Protein AF-A0A7Z6SQJ6-F1 (afdb_monomer_lite)

Sequence (107 aa):
NHFLEQVILQNQSDENKSIKPIAFGSVIKLNPHNRNPLLKPYSAFIALSCAQFHYSGMRLVAPYENDSIIFELLHCIDFQARNFEYQQLVQLDPKEIKTQILERLKL

Secondary structure (DSSP, 8-state):
-HHHHHHHH-------TTS----TTEEEEEPGGG--GGGTT-SEEEE-S-GGGGGGSEEEEEEEETTEE-TT--EEEE-TTS-EEEEEE----HHHHHHHHHHHHT-

Structure (mmCIF, N/CA/C/O backbone):
data_AF-A0A7Z6SQJ6-F1
#
_entry.id   AF-A0A7Z6SQJ6-F1
#
loop_
_atom_site.group_PDB
_atom_site.id
_atom_site.type_symbol
_atom_site.label_atom_id
_atom_site.label_alt_id
_atom_site.label_comp_id
_atom_site.label_asym_id
_atom_site.label_entity_id
_atom_site.label_seq_id
_atom_site.pdbx_PDB_ins_code
_atom_site.Cartn_x
_atom_site.Cartn_y
_atom_site.Cartn_z
_atom_site.occupancy
_atom_site.B_iso_or_equiv
_atom_site.auth_seq_id
_atom_site.auth_comp_id
_atom_site.auth_asym_id
_atom_site.auth_atom_id
_atom_site.pdbx_PDB_model_num
ATOM 1 N N . ASN A 1 1 ? 5.335 6.214 15.677 1.00 71.69 1 ASN A N 1
ATOM 2 C CA . ASN A 1 1 ? 6.251 5.266 14.998 1.00 71.69 1 ASN A CA 1
ATOM 3 C C . ASN A 1 1 ? 7.162 6.030 14.023 1.00 71.69 1 ASN A C 1
ATOM 5 O O . ASN A 1 1 ? 6.658 6.547 13.032 1.00 71.69 1 ASN A O 1
ATOM 9 N N . HIS A 1 2 ? 8.468 6.139 14.318 1.00 75.56 2 HIS A N 1
ATOM 10 C CA . HIS A 1 2 ? 9.437 6.961 13.562 1.00 75.56 2 HIS A CA 1
ATOM 11 C C . HIS A 1 2 ? 9.579 6.523 12.094 1.00 75.56 2 HIS A C 1
ATOM 13 O O . HIS A 1 2 ? 9.767 7.355 11.212 1.00 75.56 2 HIS A O 1
ATOM 19 N N . PHE A 1 3 ? 9.474 5.224 11.797 1.00 74.88 3 PHE A N 1
ATOM 20 C CA . PHE A 1 3 ? 9.608 4.725 10.424 1.00 74.88 3 PHE A CA 1
ATOM 21 C C . PHE A 1 3 ? 8.505 5.273 9.506 1.00 74.88 3 PHE A C 1
ATOM 23 O O . PHE A 1 3 ? 8.800 5.826 8.451 1.00 74.88 3 PHE A O 1
ATOM 30 N N . LEU A 1 4 ? 7.240 5.194 9.932 1.00 73.75 4 LEU A N 1
ATOM 31 C CA . LEU A 1 4 ? 6.099 5.675 9.141 1.00 73.75 4 LEU A CA 1
ATOM 32 C C . LEU A 1 4 ? 6.158 7.184 8.881 1.00 73.75 4 LEU A C 1
ATOM 34 O O . LEU A 1 4 ? 5.780 7.634 7.805 1.00 73.75 4 LEU A O 1
ATOM 38 N N . GLU A 1 5 ? 6.665 7.964 9.838 1.00 74.00 5 GLU A N 1
ATOM 39 C CA . GLU A 1 5 ? 6.878 9.403 9.652 1.00 74.00 5 GLU A CA 1
ATOM 40 C C . GLU A 1 5 ? 7.868 9.689 8.534 1.00 74.00 5 GLU A C 1
ATOM 42 O O . GLU A 1 5 ? 7.594 10.524 7.678 1.00 74.00 5 GLU A O 1
ATOM 47 N N . GLN A 1 6 ? 8.983 8.964 8.509 1.00 73.81 6 GLN A N 1
ATOM 48 C CA . GLN A 1 6 ? 9.986 9.130 7.464 1.00 73.81 6 GLN A CA 1
ATOM 49 C C . GLN A 1 6 ? 9.436 8.699 6.099 1.00 73.81 6 GLN A C 1
ATOM 51 O O . GLN A 1 6 ? 9.628 9.390 5.107 1.00 73.81 6 GLN A O 1
ATOM 56 N N . VAL A 1 7 ? 8.690 7.595 6.039 1.00 73.62 7 VAL A N 1
ATOM 57 C CA . VAL A 1 7 ? 8.196 7.051 4.766 1.00 73.62 7 VAL A CA 1
ATOM 58 C C . VAL A 1 7 ? 7.066 7.894 4.159 1.00 73.62 7 VAL A C 1
ATOM 60 O O . VAL A 1 7 ? 7.060 8.096 2.943 1.00 73.62 7 VAL A O 1
ATOM 63 N N . ILE A 1 8 ? 6.133 8.395 4.978 1.00 74.12 8 ILE A N 1
ATOM 64 C CA . ILE A 1 8 ? 4.924 9.107 4.521 1.00 74.12 8 ILE A CA 1
ATOM 65 C C . ILE A 1 8 ? 5.143 10.623 4.428 1.00 74.12 8 ILE A C 1
ATOM 67 O O . ILE A 1 8 ? 4.675 11.250 3.482 1.00 74.12 8 ILE A O 1
ATOM 71 N N . LEU A 1 9 ? 5.827 11.235 5.404 1.00 68.19 9 LEU A N 1
ATOM 72 C CA . LEU A 1 9 ? 5.900 12.699 5.515 1.00 68.19 9 LEU A CA 1
ATOM 73 C C . LEU A 1 9 ? 7.113 13.317 4.815 1.00 68.19 9 LEU A C 1
ATOM 75 O O . LEU A 1 9 ? 7.129 14.536 4.638 1.00 68.19 9 LEU A O 1
ATOM 79 N N . GLN A 1 10 ? 8.112 12.534 4.391 1.00 62.72 10 GLN A N 1
ATOM 80 C CA . GLN A 1 10 ? 9.258 13.075 3.652 1.00 62.72 10 GLN A CA 1
ATOM 81 C C . GLN A 1 10 ? 8.941 13.342 2.181 1.00 62.72 10 GLN A C 1
ATOM 83 O O . GLN A 1 10 ? 9.558 12.808 1.269 1.00 62.72 10 GLN A O 1
ATOM 88 N N . ASN A 1 11 ? 7.997 14.243 1.925 1.00 56.34 11 ASN A N 1
ATOM 89 C CA . ASN A 1 11 ? 7.880 14.876 0.619 1.00 56.34 11 ASN A CA 1
ATOM 90 C C . ASN A 1 11 ? 9.103 15.773 0.376 1.00 56.34 11 ASN A C 1
ATOM 92 O O . ASN A 1 11 ? 9.043 16.982 0.581 1.00 56.34 11 ASN A O 1
ATOM 96 N N . GLN A 1 12 ? 10.218 15.194 -0.065 1.00 49.38 12 GLN A N 1
ATOM 97 C CA . GLN A 1 12 ? 11.190 15.948 -0.847 1.00 49.38 12 GLN A CA 1
ATOM 98 C C . GLN A 1 12 ? 10.934 15.656 -2.318 1.00 49.38 12 GLN A C 1
ATOM 100 O O . GLN A 1 12 ? 10.869 14.504 -2.752 1.00 49.38 12 GLN A O 1
ATOM 105 N N . SER A 1 13 ? 10.698 16.735 -3.059 1.00 51.22 13 SER A N 1
ATOM 106 C CA . SER A 1 13 ? 10.534 16.717 -4.501 1.00 51.22 13 SER A CA 1
ATOM 107 C C . SER A 1 13 ? 11.871 16.332 -5.120 1.00 51.22 13 SER A C 1
ATOM 109 O O . SER A 1 13 ? 12.772 17.163 -5.229 1.00 51.22 13 SER A O 1
ATOM 111 N N . ASP A 1 14 ? 12.023 15.071 -5.500 1.00 47.75 14 ASP A N 1
ATOM 112 C CA . ASP A 1 14 ? 13.185 14.673 -6.276 1.00 47.75 14 ASP A CA 1
ATOM 113 C C . ASP A 1 14 ? 12.997 15.105 -7.728 1.00 47.75 14 ASP A C 1
ATOM 115 O O . ASP A 1 14 ? 12.253 14.494 -8.494 1.00 47.75 14 ASP A O 1
ATOM 119 N N . GLU A 1 15 ? 13.712 16.158 -8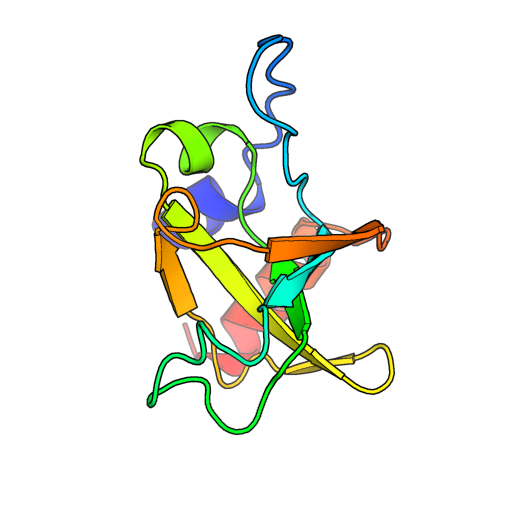.117 1.00 46.06 15 GLU A N 1
ATOM 120 C CA . GLU A 1 15 ? 13.875 16.614 -9.502 1.00 46.06 15 GLU A CA 1
ATOM 121 C C . GLU A 1 15 ? 14.781 15.673 -10.330 1.00 46.06 15 GLU A C 1
ATOM 123 O O . GLU A 1 15 ? 15.517 16.112 -11.216 1.00 46.06 15 GLU A O 1
ATOM 128 N N . ASN A 1 16 ? 14.768 14.363 -10.061 1.00 46.25 16 ASN A N 1
ATOM 129 C CA . ASN A 1 16 ? 15.672 13.415 -10.709 1.00 46.25 16 ASN A CA 1
ATOM 130 C C . ASN A 1 16 ? 15.015 12.749 -11.936 1.00 46.25 16 ASN A C 1
ATOM 132 O O . ASN A 1 16 ? 14.013 12.042 -11.849 1.00 46.25 16 ASN A O 1
ATOM 136 N N . LYS A 1 17 ? 15.581 13.024 -13.117 1.00 46.78 17 LYS A N 1
ATOM 137 C CA . LYS A 1 17 ? 14.929 12.979 -14.443 1.00 46.78 17 LYS A CA 1
ATOM 138 C C . LYS A 1 17 ? 14.871 11.625 -15.178 1.00 46.78 17 LYS A C 1
ATOM 140 O O . LYS A 1 17 ? 14.650 11.639 -16.386 1.00 46.78 17 LYS A O 1
ATOM 145 N N . SER A 1 18 ? 15.046 10.458 -14.552 1.00 48.09 18 SER A N 1
ATOM 146 C CA . SER A 1 18 ? 15.165 9.202 -15.340 1.00 48.09 18 SER A CA 1
ATOM 147 C C . SER A 1 18 ? 14.241 8.039 -14.976 1.00 48.09 18 SER A C 1
ATOM 149 O O . SER A 1 18 ? 14.158 7.082 -15.743 1.00 48.09 18 SER A O 1
ATOM 151 N N . ILE A 1 19 ? 13.480 8.110 -13.886 1.00 53.34 19 ILE A N 1
ATOM 152 C CA . ILE A 1 19 ? 12.512 7.067 -13.514 1.00 53.34 19 ILE A CA 1
ATOM 153 C C . ILE A 1 19 ? 11.157 7.748 -13.438 1.00 53.34 19 ILE A C 1
ATOM 155 O O . ILE A 1 19 ? 11.067 8.757 -12.753 1.00 53.34 19 ILE A O 1
ATOM 159 N N . LYS A 1 20 ? 10.115 7.233 -14.118 1.00 57.81 20 LYS A N 1
ATOM 160 C CA . LYS A 1 20 ? 8.738 7.745 -13.956 1.00 57.81 20 LYS A CA 1
ATOM 161 C C . LYS A 1 20 ? 8.435 7.787 -12.451 1.00 57.81 20 LYS A C 1
ATOM 163 O O . LYS A 1 20 ? 8.288 6.711 -11.858 1.00 57.81 20 LYS A O 1
ATOM 168 N N . PRO A 1 21 ? 8.411 8.968 -11.812 1.00 69.38 21 PRO A N 1
ATOM 169 C CA . PRO A 1 21 ? 8.357 9.021 -10.367 1.00 69.38 21 PRO A CA 1
ATOM 170 C C . PRO A 1 21 ? 6.921 8.687 -9.975 1.00 69.38 21 PRO A C 1
ATOM 172 O O . PRO A 1 21 ? 5.994 9.439 -10.262 1.00 69.38 21 PRO A O 1
ATOM 175 N N . ILE A 1 22 ? 6.717 7.509 -9.384 1.00 76.31 22 ILE A N 1
ATOM 176 C CA . ILE A 1 22 ? 5.445 7.173 -8.739 1.00 76.31 22 ILE A CA 1
ATOM 177 C C . ILE A 1 22 ? 5.373 8.082 -7.515 1.00 76.31 22 ILE A C 1
ATOM 179 O O . ILE A 1 22 ? 6.036 7.803 -6.530 1.00 76.31 22 ILE A O 1
ATOM 183 N N . ALA A 1 23 ? 4.636 9.184 -7.575 1.00 80.81 23 ALA A N 1
ATOM 184 C CA . ALA A 1 23 ? 4.496 10.102 -6.448 1.00 80.81 23 ALA A CA 1
ATOM 185 C C . ALA A 1 23 ? 3.638 9.500 -5.319 1.00 80.81 23 ALA A C 1
ATOM 187 O O . ALA A 1 23 ? 2.866 8.564 -5.548 1.00 80.81 23 ALA A O 1
ATOM 188 N N . PHE A 1 24 ? 3.715 10.077 -4.119 1.00 85.44 24 PHE A N 1
ATOM 189 C CA . PHE A 1 24 ? 2.751 9.804 -3.050 1.00 85.44 24 PHE A CA 1
ATOM 190 C C . PHE A 1 24 ? 1.315 10.037 -3.551 1.00 85.44 24 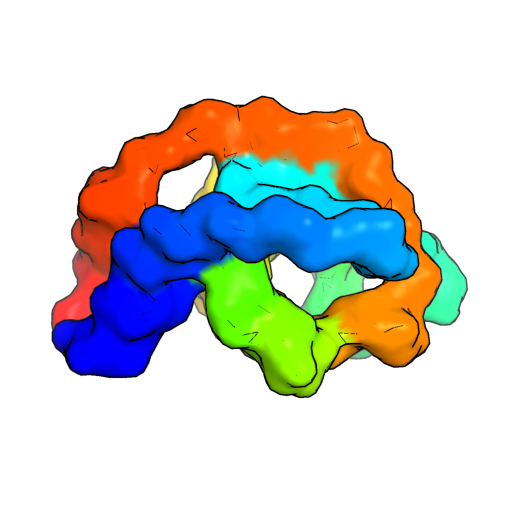PHE A C 1
ATOM 192 O O . PHE A 1 24 ? 1.055 11.024 -4.233 1.00 85.44 24 PHE A O 1
ATOM 199 N N . GLY A 1 25 ? 0.399 9.117 -3.251 1.00 87.56 25 GLY A N 1
ATOM 200 C CA . GLY A 1 25 ? -0.977 9.108 -3.756 1.00 87.56 25 GLY A CA 1
ATOM 201 C C . GLY A 1 25 ? -1.140 8.528 -5.165 1.00 87.56 25 GLY A C 1
ATOM 202 O O . GLY A 1 25 ? -2.263 8.422 -5.656 1.00 87.56 25 GLY A O 1
ATOM 203 N N . SER A 1 26 ? -0.056 8.135 -5.843 1.00 88.06 26 SER A N 1
ATOM 204 C CA . SER A 1 26 ? -0.162 7.528 -7.174 1.00 88.06 26 SER A CA 1
ATOM 205 C C . SER A 1 26 ? -0.802 6.152 -7.087 1.00 88.06 26 SER A C 1
ATOM 207 O O . SER A 1 26 ? -0.319 5.276 -6.371 1.00 88.06 26 SER A O 1
ATOM 209 N N . VAL A 1 27 ? -1.843 5.951 -7.880 1.00 89.75 27 VAL A N 1
ATOM 210 C CA . VAL A 1 27 ? -2.473 4.660 -8.109 1.00 89.75 27 VAL A CA 1
ATOM 211 C C . VAL A 1 27 ? -1.780 3.978 -9.276 1.00 89.75 27 VAL A C 1
ATOM 213 O O . VAL A 1 27 ? -1.629 4.525 -10.373 1.00 89.75 27 VAL A O 1
ATOM 216 N N . ILE A 1 28 ? -1.358 2.755 -9.020 1.00 86.31 28 ILE A N 1
ATOM 217 C CA . ILE A 1 28 ? -0.576 1.929 -9.923 1.00 86.31 28 ILE A CA 1
ATOM 218 C C . ILE A 1 28 ? -1.233 0.564 -10.044 1.00 86.31 28 ILE A C 1
ATOM 220 O O . ILE A 1 28 ? -1.609 -0.061 -9.052 1.00 86.31 28 ILE A O 1
ATOM 224 N N . LYS A 1 29 ? -1.352 0.085 -11.277 1.00 87.00 29 LYS A N 1
ATOM 225 C CA . LYS A 1 29 ? -1.904 -1.229 -11.577 1.00 87.00 29 LYS A CA 1
ATOM 226 C C . LYS A 1 29 ? -0.776 -2.197 -11.887 1.00 87.00 29 LYS A C 1
ATOM 228 O O . LYS A 1 29 ? 0.079 -1.925 -12.732 1.00 87.00 29 LYS A O 1
ATOM 233 N N . LEU A 1 30 ? -0.769 -3.339 -11.207 1.00 78.06 30 LEU A N 1
ATOM 234 C CA . LEU A 1 30 ? 0.163 -4.412 -11.532 1.00 78.06 30 LEU A CA 1
ATOM 235 C C . LEU A 1 30 ? -0.303 -5.127 -12.798 1.00 78.06 30 LEU A C 1
ATOM 237 O O . LEU A 1 30 ? -1.484 -5.454 -12.946 1.00 78.06 30 LEU A O 1
ATOM 241 N N . ASN A 1 31 ? 0.640 -5.421 -13.695 1.00 75.25 31 ASN A N 1
ATOM 242 C CA . ASN A 1 31 ? 0.345 -6.244 -14.858 1.00 75.25 31 ASN A CA 1
ATOM 243 C C . ASN A 1 31 ? -0.179 -7.627 -14.393 1.00 75.25 31 ASN A C 1
ATOM 245 O O . ASN A 1 31 ? 0.423 -8.229 -13.495 1.00 75.25 31 ASN A O 1
ATOM 249 N N . PRO A 1 32 ? -1.262 -8.166 -14.991 1.00 69.75 32 PRO A N 1
ATOM 250 C CA . PRO A 1 32 ? -1.791 -9.492 -14.668 1.00 69.75 32 PRO A CA 1
ATOM 251 C C . PRO A 1 32 ? -0.755 -10.625 -14.707 1.00 69.75 32 PRO A C 1
ATOM 253 O O . PRO A 1 32 ? -0.898 -11.601 -13.971 1.00 69.75 32 PRO A O 1
ATOM 256 N N . HIS A 1 33 ? 0.295 -10.487 -15.517 1.00 66.62 33 HIS A N 1
ATOM 257 C CA . HIS A 1 33 ? 1.387 -11.456 -15.627 1.00 66.62 33 HIS A CA 1
ATOM 258 C C . HIS A 1 33 ? 2.440 -11.338 -14.505 1.00 66.62 33 HIS A C 1
ATOM 260 O O . HIS A 1 33 ? 3.223 -12.260 -14.316 1.00 66.62 33 HIS A O 1
ATOM 266 N N . ASN A 1 34 ? 2.418 -10.258 -13.711 1.00 64.12 34 ASN A N 1
ATOM 267 C CA . ASN A 1 34 ? 3.347 -9.977 -12.602 1.00 64.12 34 ASN A CA 1
ATOM 268 C C . ASN A 1 34 ? 2.686 -10.077 -11.212 1.00 64.12 34 ASN A C 1
ATOM 270 O O . ASN A 1 34 ? 3.155 -9.474 -10.235 1.00 64.12 34 ASN A O 1
ATOM 274 N N . ARG A 1 35 ? 1.582 -10.829 -11.111 1.00 61.50 35 ARG A N 1
ATOM 275 C CA . ARG A 1 35 ? 0.824 -11.019 -9.866 1.00 61.50 35 ARG A CA 1
ATOM 276 C C . ARG A 1 35 ? 1.708 -11.648 -8.791 1.00 61.50 35 ARG A C 1
ATOM 278 O O . ARG A 1 35 ? 2.115 -12.801 -8.897 1.00 61.50 35 ARG A O 1
ATOM 285 N N . ASN A 1 36 ? 1.978 -10.903 -7.722 1.00 66.94 36 ASN A N 1
ATOM 286 C CA . ASN A 1 36 ? 2.513 -11.488 -6.497 1.00 66.94 36 ASN A CA 1
ATOM 287 C C . ASN A 1 36 ? 1.431 -12.403 -5.889 1.00 66.94 36 ASN A C 1
ATOM 289 O O . ASN A 1 36 ? 0.320 -11.918 -5.670 1.00 66.94 36 ASN A O 1
ATOM 293 N N . PRO A 1 37 ? 1.715 -13.682 -5.582 1.00 68.38 37 PRO A N 1
ATOM 294 C CA . PRO A 1 37 ? 0.767 -14.569 -4.911 1.00 68.38 37 PRO A CA 1
ATOM 295 C C . PRO A 1 37 ? 0.184 -13.995 -3.614 1.00 68.38 37 PRO A C 1
ATOM 297 O O . PRO A 1 37 ? -0.980 -14.246 -3.323 1.00 68.38 37 PRO A O 1
ATOM 300 N N . LEU A 1 38 ? 0.965 -13.191 -2.887 1.00 68.06 38 LEU A N 1
ATOM 301 C CA . LEU A 1 38 ? 0.550 -12.536 -1.642 1.00 68.06 38 LEU A CA 1
ATOM 302 C C . LEU A 1 38 ? -0.382 -11.339 -1.868 1.00 68.06 38 LEU A C 1
ATOM 304 O O . LEU A 1 38 ? -1.092 -10.934 -0.959 1.00 68.06 38 LEU A O 1
ATOM 308 N N . LEU A 1 39 ? -0.397 -10.785 -3.082 1.00 71.44 39 LEU A N 1
ATOM 309 C CA . LEU A 1 39 ? -1.204 -9.622 -3.460 1.00 71.44 39 LEU A CA 1
ATOM 310 C C . LEU A 1 39 ? -2.374 -10.006 -4.377 1.00 71.44 39 LEU A C 1
ATOM 312 O O . LEU A 1 39 ? -3.030 -9.136 -4.937 1.00 71.44 39 LEU A O 1
ATOM 316 N N . LYS A 1 40 ? -2.630 -11.312 -4.548 1.00 67.00 40 LYS A N 1
ATOM 317 C CA . LYS A 1 40 ? -3.594 -11.885 -5.501 1.00 67.00 40 LYS A CA 1
ATOM 318 C C . LYS A 1 40 ? -5.010 -11.292 -5.499 1.00 67.00 40 LYS A C 1
ATOM 320 O O . LYS A 1 40 ? -5.577 -11.293 -6.592 1.00 67.00 40 LYS A O 1
ATOM 325 N N . PRO A 1 41 ? -5.598 -10.822 -4.378 1.00 78.06 41 PRO A N 1
ATOM 326 C CA . PRO A 1 41 ? -6.922 -10.211 -4.456 1.00 78.06 41 PRO A CA 1
ATOM 327 C C . PRO A 1 41 ? -6.920 -8.828 -5.121 1.00 78.06 41 PRO A C 1
ATOM 329 O O . PRO A 1 41 ? -7.954 -8.426 -5.637 1.00 78.06 41 PRO A O 1
ATOM 332 N N . TYR A 1 42 ? -5.784 -8.125 -5.187 1.00 82.88 42 TYR A N 1
ATOM 333 C CA . TYR A 1 42 ? -5.756 -6.726 -5.612 1.00 82.88 42 TYR A CA 1
ATOM 334 C C . TYR A 1 42 ? -4.934 -6.510 -6.877 1.00 82.88 42 TYR A C 1
ATOM 336 O O . TYR A 1 42 ? -3.833 -7.036 -7.050 1.00 82.88 42 TYR A O 1
ATOM 344 N N . SER A 1 43 ? -5.484 -5.701 -7.780 1.00 82.19 43 SER A N 1
ATOM 345 C CA . SER A 1 43 ? -4.824 -5.346 -9.040 1.00 82.19 43 SER A CA 1
ATOM 346 C C . SER A 1 43 ? -4.261 -3.927 -9.048 1.00 82.19 43 SER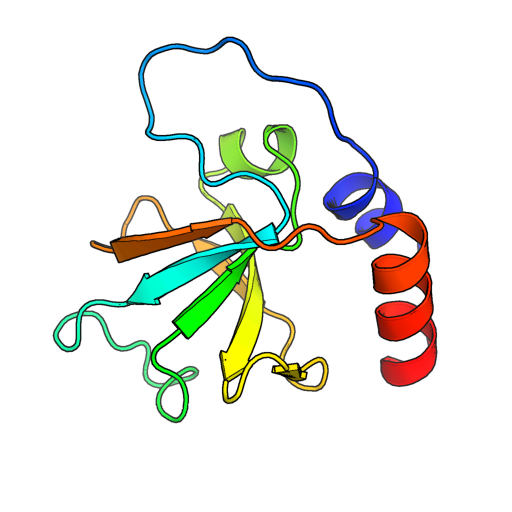 A C 1
ATOM 348 O O . SER A 1 43 ? -3.318 -3.668 -9.797 1.00 82.19 43 SER A O 1
ATOM 350 N N . ALA A 1 44 ? -4.796 -3.044 -8.203 1.00 88.25 44 ALA A N 1
ATOM 351 C CA . ALA A 1 44 ? -4.376 -1.660 -8.069 1.00 88.25 44 ALA A CA 1
ATOM 352 C C . ALA A 1 44 ? -3.930 -1.358 -6.637 1.00 88.25 44 ALA A C 1
ATOM 354 O O . ALA A 1 44 ? -4.447 -1.906 -5.660 1.00 88.25 44 ALA A O 1
ATOM 355 N N . PHE A 1 45 ? -2.929 -0.494 -6.539 1.00 88.81 45 PHE A N 1
ATOM 356 C CA . PHE A 1 45 ? -2.279 -0.119 -5.296 1.00 88.81 45 PHE A CA 1
ATOM 357 C C . PHE A 1 45 ? -2.057 1.382 -5.287 1.00 88.81 45 PHE A C 1
ATOM 359 O O . PHE A 1 45 ? -1.774 1.968 -6.329 1.00 88.81 45 PHE A O 1
ATOM 366 N N . ILE A 1 46 ? -2.147 1.992 -4.115 1.00 90.31 46 ILE A N 1
ATOM 367 C CA . ILE A 1 46 ? -1.816 3.396 -3.917 1.00 90.31 46 ILE A CA 1
ATOM 368 C C . ILE A 1 46 ? -0.452 3.516 -3.245 1.00 90.31 46 ILE A C 1
ATOM 370 O O . ILE A 1 46 ? -0.159 2.812 -2.276 1.00 90.31 46 ILE A O 1
ATOM 374 N N . ALA A 1 47 ? 0.401 4.386 -3.775 1.00 88.69 47 ALA A N 1
ATOM 375 C CA . ALA A 1 47 ? 1.705 4.680 -3.205 1.00 88.69 47 ALA A CA 1
ATOM 376 C C . ALA A 1 47 ? 1.560 5.586 -1.982 1.00 88.69 47 ALA A C 1
ATOM 378 O O . ALA A 1 47 ? 1.090 6.713 -2.084 1.00 88.69 47 ALA A O 1
ATOM 379 N N . LEU A 1 48 ? 1.992 5.089 -0.827 1.00 88.44 48 LEU A N 1
ATOM 380 C CA . LEU A 1 48 ? 1.963 5.801 0.450 1.00 88.44 48 LEU A CA 1
ATOM 381 C C . LEU A 1 48 ? 3.366 6.211 0.917 1.00 88.44 48 LEU A C 1
ATOM 383 O O . LEU A 1 48 ? 3.500 6.856 1.951 1.00 88.44 48 LEU A O 1
ATOM 387 N N . SER A 1 49 ? 4.415 5.852 0.170 1.00 83.06 49 SER A N 1
ATOM 388 C CA . SER A 1 49 ? 5.767 6.364 0.397 1.00 83.06 49 SER A CA 1
ATOM 389 C C . SER A 1 49 ? 6.122 7.512 -0.540 1.00 83.06 49 SER A C 1
ATOM 391 O O . SER A 1 49 ? 5.760 7.515 -1.718 1.00 83.06 49 SER A O 1
ATOM 393 N N . CYS A 1 50 ? 6.906 8.448 -0.020 1.00 73.38 50 CYS A N 1
ATOM 394 C CA . CYS A 1 50 ? 7.507 9.544 -0.768 1.00 73.38 50 CYS A CA 1
ATOM 395 C C . CYS A 1 50 ? 8.667 9.107 -1.688 1.00 73.38 50 CYS A C 1
ATOM 397 O O . CYS A 1 50 ? 9.194 7.996 -1.566 1.00 73.38 50 CYS A O 1
ATOM 399 N N . ALA A 1 51 ? 9.086 10.015 -2.579 1.00 63.56 51 ALA A N 1
ATOM 400 C CA . ALA 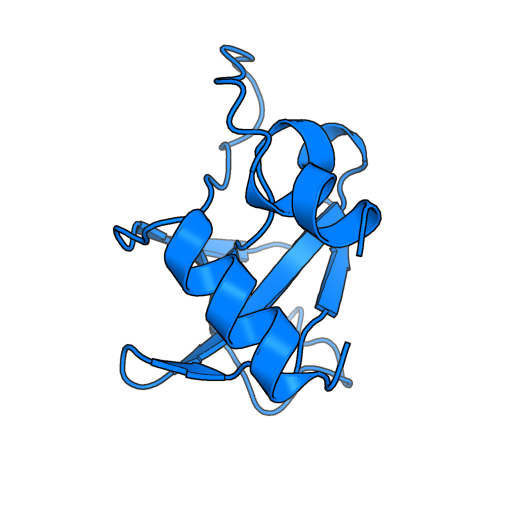A 1 51 ? 10.122 9.790 -3.593 1.00 63.56 51 ALA A CA 1
ATOM 401 C C . ALA A 1 51 ? 11.476 9.335 -3.018 1.00 63.56 51 ALA A C 1
ATOM 403 O O . ALA A 1 51 ? 12.131 8.475 -3.602 1.00 63.56 51 ALA A O 1
ATOM 404 N N . GLN A 1 52 ? 11.858 9.818 -1.832 1.00 58.44 52 GLN A N 1
ATOM 405 C CA . GLN A 1 52 ? 13.142 9.464 -1.215 1.00 58.44 52 GLN A CA 1
ATOM 406 C C . GLN A 1 52 ? 13.226 7.990 -0.817 1.00 58.44 52 GLN A C 1
ATOM 408 O O . GLN A 1 52 ? 14.275 7.361 -0.948 1.00 58.44 52 GLN A O 1
ATOM 413 N N . PHE A 1 53 ? 12.104 7.395 -0.401 1.00 62.84 53 PHE A N 1
ATOM 414 C CA . PHE A 1 53 ? 12.040 5.962 -0.125 1.00 62.84 53 PHE A CA 1
ATOM 415 C C . PHE A 1 53 ? 12.243 5.130 -1.404 1.00 62.84 53 PHE A C 1
ATOM 417 O O . PHE A 1 53 ? 12.721 3.997 -1.342 1.00 62.84 53 PHE A O 1
ATOM 424 N N . HIS A 1 54 ? 11.952 5.699 -2.581 1.00 62.28 54 HIS A N 1
ATOM 425 C CA . HIS A 1 54 ? 12.041 5.005 -3.870 1.00 62.28 54 HIS A CA 1
ATOM 426 C C . HIS A 1 54 ? 13.471 4.850 -4.393 1.00 62.28 54 HIS A C 1
ATOM 428 O O . HIS A 1 54 ? 13.675 4.031 -5.290 1.00 62.28 54 HIS A O 1
ATOM 434 N N . TYR A 1 55 ? 14.468 5.540 -3.818 1.00 61.84 55 TYR A N 1
ATOM 435 C CA . TYR A 1 55 ? 15.887 5.284 -4.121 1.00 61.84 55 TYR A CA 1
ATOM 436 C C . TYR A 1 55 ? 16.322 3.860 -3.762 1.00 61.84 55 TYR A C 1
ATOM 438 O O . TYR A 1 55 ? 17.250 3.326 -4.362 1.00 61.84 55 TYR A O 1
ATOM 446 N N . SER A 1 56 ? 15.612 3.213 -2.835 1.00 65.69 56 SER A N 1
ATOM 447 C CA . SER A 1 56 ? 15.808 1.797 -2.507 1.00 65.69 56 SER A CA 1
ATOM 448 C C . SER A 1 56 ? 15.165 0.831 -3.517 1.00 65.69 56 SER A C 1
ATOM 450 O O . SER A 1 56 ? 15.226 -0.380 -3.332 1.00 65.69 56 SER A O 1
ATOM 452 N N . GLY A 1 57 ? 14.465 1.342 -4.538 1.00 67.31 57 GLY A N 1
ATOM 453 C CA . GLY A 1 57 ? 13.577 0.563 -5.409 1.00 67.31 57 GLY A CA 1
ATOM 454 C C . GLY A 1 57 ? 12.259 0.143 -4.740 1.00 67.31 57 GLY A C 1
ATOM 455 O O . GLY A 1 57 ? 11.295 -0.212 -5.431 1.00 67.31 57 GLY A O 1
ATOM 456 N N . MET A 1 58 ? 12.173 0.264 -3.411 1.00 76.94 58 MET A N 1
ATOM 457 C CA . MET A 1 58 ? 11.007 -0.110 -2.626 1.00 76.94 58 MET A CA 1
ATOM 458 C C . MET A 1 58 ? 9.966 1.003 -2.531 1.00 76.94 58 MET A C 1
ATOM 460 O O . MET A 1 58 ? 10.267 2.196 -2.582 1.00 76.94 58 MET A O 1
ATOM 464 N N . ARG A 1 59 ? 8.704 0.601 -2.379 1.00 80.44 59 ARG A N 1
ATOM 465 C CA . ARG A 1 59 ? 7.565 1.502 -2.197 1.00 80.44 59 ARG A CA 1
ATOM 466 C C . ARG A 1 59 ? 6.639 0.956 -1.126 1.00 80.44 59 ARG A C 1
ATOM 468 O O . ARG A 1 59 ? 6.302 -0.229 -1.154 1.00 80.44 59 ARG A O 1
ATOM 475 N N . LEU A 1 60 ? 6.220 1.828 -0.212 1.00 86.00 60 LEU A N 1
ATOM 476 C CA . LEU A 1 60 ? 5.121 1.533 0.700 1.00 86.00 60 LEU A CA 1
ATOM 477 C C . LEU A 1 60 ? 3.821 1.705 -0.074 1.00 86.00 60 LEU A C 1
ATOM 479 O O . LEU A 1 60 ? 3.569 2.779 -0.623 1.00 86.00 60 LEU A O 1
ATOM 483 N N . VAL A 1 61 ? 3.009 0.661 -0.122 1.00 86.56 61 VAL A N 1
ATOM 484 C CA . VAL A 1 61 ? 1.727 0.681 -0.814 1.00 86.56 61 VAL A CA 1
ATOM 485 C C . VAL A 1 61 ? 0.641 0.013 0.009 1.00 86.56 61 VAL A C 1
ATOM 487 O O . VAL A 1 61 ? 0.916 -0.849 0.844 1.00 86.56 61 VAL A O 1
ATOM 490 N N . ALA A 1 62 ? -0.597 0.381 -0.286 1.00 90.31 62 ALA A N 1
ATOM 491 C CA . ALA A 1 62 ? -1.787 -0.329 0.157 1.00 90.31 62 ALA A CA 1
ATOM 492 C C . ALA A 1 62 ? -2.667 -0.645 -1.060 1.00 90.31 62 ALA A C 1
ATOM 494 O O . ALA A 1 62 ? -2.607 0.089 -2.054 1.00 90.31 62 ALA A O 1
ATOM 495 N N . PRO A 1 63 ? -3.471 -1.717 -1.032 1.00 90.31 63 PRO A N 1
ATOM 496 C CA . PRO A 1 63 ? -4.479 -1.935 -2.049 1.00 90.31 63 PRO A CA 1
ATOM 497 C C . PRO A 1 63 ? -5.434 -0.752 -2.179 1.00 90.31 63 PRO A C 1
ATOM 499 O O . PRO A 1 63 ? -5.795 -0.110 -1.188 1.00 90.31 63 PRO A O 1
ATOM 502 N N . TYR A 1 64 ? -5.833 -0.488 -3.419 1.00 91.00 64 TYR A N 1
ATOM 503 C CA . TYR A 1 64 ? -6.756 0.580 -3.764 1.00 91.00 64 TYR A CA 1
ATOM 504 C C . TYR A 1 64 ? -7.863 0.030 -4.656 1.00 91.00 64 TYR A C 1
ATOM 506 O O . TYR A 1 64 ? -7.596 -0.455 -5.757 1.00 91.00 64 TYR A O 1
ATOM 514 N N . GLU A 1 65 ? -9.098 0.078 -4.171 1.00 89.00 65 GLU A N 1
ATOM 515 C CA . GLU A 1 65 ? -10.269 -0.456 -4.862 1.00 89.00 65 GLU A CA 1
ATOM 516 C C . GLU A 1 65 ? -11.499 0.385 -4.512 1.00 89.00 65 GLU A C 1
ATOM 518 O O . GLU A 1 65 ? -11.631 0.835 -3.375 1.00 89.00 65 GLU A O 1
ATOM 523 N N . ASN A 1 66 ? -12.395 0.606 -5.481 1.00 89.38 66 ASN A N 1
ATOM 524 C CA . ASN A 1 66 ? -13.612 1.414 -5.299 1.00 89.38 66 ASN A CA 1
ATOM 525 C C . ASN A 1 66 ? -13.316 2.782 -4.655 1.00 89.38 66 ASN A C 1
ATOM 527 O O . ASN A 1 66 ? -13.931 3.175 -3.664 1.00 89.38 66 ASN A O 1
ATOM 531 N N . ASP A 1 67 ? -12.285 3.447 -5.175 1.00 87.12 67 ASP A N 1
ATOM 532 C CA . ASP A 1 67 ? -11.765 4.732 -4.706 1.00 87.12 67 ASP A CA 1
ATOM 533 C C . ASP A 1 67 ? -11.339 4.785 -3.225 1.00 87.12 67 ASP A C 1
ATOM 535 O O . ASP A 1 67 ? -11.125 5.860 -2.664 1.00 87.12 67 ASP A O 1
ATOM 539 N N . SER A 1 68 ? -11.155 3.622 -2.596 1.00 89.00 68 SER A N 1
ATOM 540 C CA . SER A 1 68 ? -10.868 3.479 -1.171 1.00 89.00 68 SER A CA 1
ATOM 541 C C . SER A 1 68 ? -9.538 2.768 -0.922 1.00 89.00 68 SER A C 1
ATOM 543 O O . SER A 1 68 ? -9.154 1.836 -1.632 1.00 89.00 68 SER A O 1
ATOM 545 N N . ILE A 1 69 ? -8.829 3.205 0.122 1.00 89.50 69 ILE A N 1
ATOM 546 C CA . ILE A 1 69 ? -7.560 2.609 0.557 1.00 89.50 69 ILE A CA 1
ATOM 547 C C . ILE A 1 69 ? -7.844 1.498 1.568 1.00 89.50 69 ILE A C 1
ATOM 549 O O . ILE A 1 69 ? -8.484 1.728 2.597 1.00 89.50 69 ILE A O 1
ATOM 553 N N . ILE A 1 70 ? -7.319 0.302 1.312 1.00 88.81 70 ILE A N 1
ATOM 554 C CA . ILE A 1 70 ? -7.481 -0.855 2.197 1.00 88.81 70 ILE A CA 1
ATOM 555 C C . ILE A 1 70 ? -6.237 -0.980 3.080 1.00 88.81 70 ILE A C 1
ATOM 557 O O . ILE A 1 70 ? -5.237 -1.600 2.724 1.00 88.81 70 ILE A O 1
ATOM 561 N N . PHE A 1 71 ? -6.294 -0.358 4.255 1.00 80.56 71 PHE A N 1
ATOM 562 C CA . PHE A 1 71 ? -5.151 -0.226 5.168 1.00 80.56 71 PHE A CA 1
ATOM 563 C C . PHE A 1 71 ? -4.769 -1.500 5.928 1.00 80.56 71 PHE A C 1
ATOM 565 O O . PHE A 1 71 ? -3.678 -1.560 6.490 1.00 80.56 71 PHE A O 1
ATOM 572 N N . GLU A 1 72 ? -5.631 -2.519 5.940 1.00 74.75 72 GLU A N 1
ATOM 573 C CA . GLU A 1 72 ? -5.338 -3.821 6.560 1.00 74.75 72 GLU A CA 1
ATOM 574 C C . GLU A 1 72 ? -4.134 -4.522 5.907 1.00 74.75 72 GLU A C 1
ATOM 576 O O . GLU A 1 72 ? -3.542 -5.428 6.490 1.00 74.75 72 GLU A O 1
ATOM 581 N N . LEU A 1 73 ? -3.753 -4.090 4.702 1.00 72.88 73 LEU A N 1
ATOM 582 C CA . LEU A 1 73 ? -2.715 -4.705 3.886 1.00 72.88 73 LEU A CA 1
ATOM 583 C C . LEU A 1 73 ? -1.688 -3.667 3.443 1.00 72.88 73 LEU A C 1
ATOM 585 O O . LEU A 1 73 ? -1.604 -3.278 2.281 1.00 72.88 73 LEU A O 1
ATOM 589 N N . LEU A 1 74 ? -0.886 -3.212 4.400 1.00 79.56 74 LEU A N 1
ATOM 590 C CA . LEU A 1 74 ? 0.250 -2.345 4.125 1.00 79.56 74 LEU A CA 1
ATOM 591 C C . LEU A 1 74 ? 1.464 -3.190 3.714 1.00 79.56 74 LEU A C 1
ATOM 593 O O . LEU A 1 74 ? 1.921 -4.053 4.464 1.00 79.56 74 LEU A O 1
ATOM 597 N N . HIS A 1 75 ? 2.012 -2.927 2.530 1.00 77.25 75 HIS A N 1
ATOM 598 C CA . HIS A 1 75 ? 3.132 -3.686 1.980 1.00 77.25 75 HIS A CA 1
ATOM 599 C C . HIS A 1 75 ? 4.281 -2.782 1.553 1.00 77.25 75 HIS A C 1
ATOM 601 O O . HIS A 1 75 ? 4.075 -1.696 1.020 1.00 77.25 75 HIS A O 1
ATOM 607 N N . CYS A 1 76 ? 5.505 -3.277 1.728 1.00 79.31 76 CYS A N 1
ATOM 608 C CA . CYS A 1 76 ? 6.693 -2.706 1.114 1.00 79.31 76 CYS A CA 1
ATOM 609 C C . CYS A 1 76 ? 7.088 -3.587 -0.075 1.00 79.31 76 CYS A C 1
ATOM 611 O O . CYS A 1 76 ? 7.372 -4.772 0.103 1.00 79.31 76 CYS A O 1
ATOM 613 N N . ILE A 1 77 ? 7.055 -3.043 -1.289 1.00 74.31 77 ILE A N 1
ATOM 614 C CA . ILE A 1 77 ? 7.287 -3.810 -2.519 1.00 74.31 77 ILE A CA 1
ATOM 615 C C . ILE A 1 77 ? 8.417 -3.164 -3.309 1.00 74.31 77 ILE A C 1
ATOM 617 O O . ILE A 1 77 ? 8.401 -1.955 -3.523 1.00 74.31 77 ILE A O 1
ATOM 621 N N . ASP A 1 78 ? 9.361 -3.974 -3.791 1.00 75.00 78 ASP A N 1
ATOM 622 C CA . ASP A 1 78 ? 10.276 -3.555 -4.852 1.00 75.00 78 ASP A CA 1
ATOM 623 C C . ASP A 1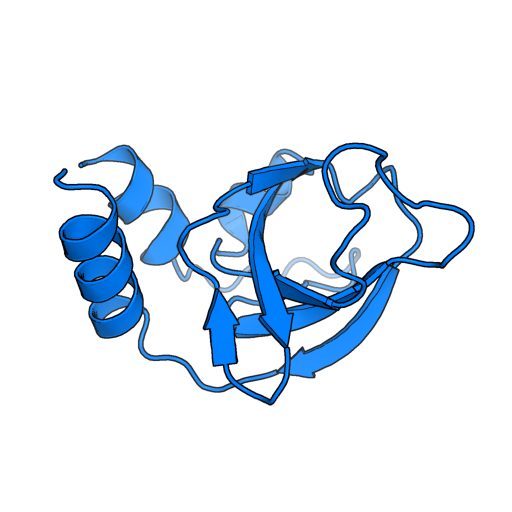 78 ? 9.518 -3.496 -6.184 1.00 75.00 78 ASP A C 1
ATOM 625 O O . ASP A 1 78 ? 9.058 -4.507 -6.729 1.00 75.00 78 ASP A O 1
ATOM 629 N N . PHE A 1 79 ? 9.345 -2.275 -6.669 1.00 66.12 79 PHE A N 1
ATOM 630 C CA . PHE A 1 79 ? 8.599 -1.978 -7.883 1.00 66.12 79 PHE A CA 1
ATOM 631 C C . PHE A 1 79 ? 9.501 -1.841 -9.109 1.00 66.12 79 PHE A C 1
ATOM 633 O O . PHE A 1 79 ? 8.976 -1.867 -10.218 1.00 66.12 79 PHE A O 1
ATOM 640 N N . GLN A 1 80 ? 10.826 -1.716 -8.957 1.00 60.53 80 GLN A N 1
ATOM 641 C CA . GLN A 1 80 ? 11.717 -1.664 -10.124 1.00 60.53 80 GLN A CA 1
ATOM 642 C C . GLN A 1 80 ? 11.749 -2.999 -10.872 1.00 60.53 80 GLN A C 1
ATOM 644 O O . GLN A 1 80 ? 11.819 -3.018 -12.097 1.00 60.53 80 GLN A O 1
ATOM 649 N N . ALA A 1 81 ? 11.598 -4.113 -10.155 1.00 59.88 81 ALA A N 1
ATOM 650 C CA . ALA A 1 81 ? 11.535 -5.445 -10.750 1.00 59.88 81 ALA A CA 1
ATOM 651 C C . ALA A 1 81 ? 10.175 -5.787 -11.398 1.00 59.88 81 ALA A C 1
ATOM 653 O O . ALA A 1 81 ? 10.004 -6.894 -11.912 1.00 59.88 81 ALA A O 1
ATOM 654 N N . ARG A 1 82 ? 9.172 -4.895 -11.346 1.00 64.44 82 ARG A N 1
ATOM 655 C CA . ARG A 1 82 ? 7.800 -5.207 -11.778 1.00 64.44 82 ARG A CA 1
ATOM 656 C C . ARG A 1 82 ? 7.319 -4.236 -12.847 1.00 64.44 82 ARG A C 1
ATOM 658 O O . ARG A 1 82 ? 7.279 -3.038 -12.625 1.00 64.44 82 ARG A O 1
ATOM 665 N N . ASN A 1 83 ? 6.857 -4.756 -13.984 1.00 68.62 83 ASN A N 1
ATOM 666 C CA . ASN A 1 83 ? 6.131 -3.936 -14.957 1.00 68.62 83 ASN A CA 1
ATOM 667 C C . ASN A 1 83 ? 4.786 -3.514 -14.343 1.00 68.62 83 ASN A C 1
ATOM 669 O O . ASN A 1 83 ? 3.960 -4.380 -14.024 1.00 68.62 83 ASN A O 1
ATOM 673 N N . PHE A 1 84 ? 4.583 -2.208 -14.178 1.00 74.25 84 PHE A N 1
ATOM 674 C CA . PHE A 1 84 ? 3.353 -1.594 -13.681 1.00 74.25 84 PHE A CA 1
ATOM 675 C C . PHE A 1 84 ? 2.875 -0.501 -14.635 1.00 74.25 84 PHE A C 1
ATOM 677 O O . PHE A 1 84 ? 3.658 0.102 -15.372 1.00 74.25 84 PHE A O 1
ATOM 684 N N . GLU A 1 85 ? 1.579 -0.227 -14.581 1.00 79.94 85 GLU A N 1
ATOM 685 C CA . GLU A 1 85 ? 0.947 0.864 -15.310 1.00 79.94 85 GLU A CA 1
ATOM 686 C C . GLU A 1 85 ? 0.504 1.934 -14.316 1.00 79.94 85 GLU A C 1
ATOM 688 O O . GLU A 1 85 ? -0.148 1.643 -13.312 1.00 79.94 85 GLU A O 1
ATOM 693 N N . TYR A 1 86 ? 0.880 3.182 -14.581 1.00 80.31 86 TYR A N 1
ATOM 694 C CA . TYR A 1 86 ? 0.357 4.323 -13.840 1.00 80.31 86 TYR A CA 1
ATOM 695 C C . TYR A 1 86 ? -1.100 4.551 -14.245 1.00 80.31 86 TYR A C 1
ATOM 697 O O . TYR A 1 86 ? -1.394 4.608 -15.439 1.00 80.31 86 TYR A O 1
ATOM 705 N N . GLN A 1 87 ? -1.992 4.692 -13.264 1.00 81.62 87 GLN A N 1
ATOM 706 C CA . GLN A 1 87 ? -3.396 5.001 -13.523 1.00 81.62 87 GLN A CA 1
ATOM 707 C C . GLN A 1 87 ? -3.690 6.479 -13.287 1.00 81.62 87 GLN A C 1
ATOM 709 O O . GLN A 1 87 ? -4.048 7.193 -14.219 1.00 81.62 87 GLN A O 1
ATOM 714 N N . GLN A 1 88 ? -3.547 6.934 -12.044 1.00 84.75 88 GLN A N 1
ATOM 715 C CA . GLN A 1 88 ? -3.939 8.279 -11.632 1.00 84.75 88 GLN A CA 1
ATOM 716 C C . GLN A 1 88 ? -3.204 8.713 -10.365 1.00 84.75 88 GLN A C 1
ATOM 718 O O . GLN A 1 88 ? -2.636 7.882 -9.662 1.00 84.75 88 GLN A O 1
ATOM 723 N N . LEU A 1 89 ? -3.247 10.007 -10.058 1.00 87.50 89 LEU A N 1
ATOM 724 C CA . LEU A 1 89 ? -2.744 10.572 -8.810 1.00 87.50 89 LEU A CA 1
ATOM 725 C C . LEU A 1 89 ? -3.940 10.999 -7.967 1.00 87.50 89 LEU A C 1
ATOM 727 O O . LEU A 1 89 ? -4.714 11.855 -8.390 1.00 87.50 89 LEU A O 1
ATOM 731 N N . VAL A 1 90 ? -4.080 10.411 -6.785 1.00 86.31 90 VAL A N 1
ATOM 732 C CA . VAL A 1 90 ? -5.109 10.801 -5.820 1.00 86.31 90 VAL A CA 1
ATOM 733 C C . VAL A 1 90 ? -4.513 11.848 -4.886 1.00 86.31 90 VAL A C 1
ATOM 735 O O . VAL A 1 90 ? -3.434 11.646 -4.326 1.00 86.31 90 VAL A O 1
ATOM 738 N N . GLN A 1 91 ? -5.206 12.975 -4.717 1.00 85.69 91 GLN A N 1
ATOM 739 C CA . GLN A 1 91 ? -4.821 13.974 -3.724 1.00 85.69 91 GLN A CA 1
ATOM 740 C C . GLN A 1 91 ? -5.144 13.441 -2.329 1.00 85.69 91 GLN A C 1
ATOM 742 O O . GLN A 1 91 ? -6.306 13.279 -1.970 1.00 85.69 91 GLN A O 1
ATOM 747 N N . LEU A 1 92 ? -4.098 13.160 -1.559 1.00 85.62 92 LEU A N 1
ATOM 748 C CA . LEU A 1 92 ? -4.187 12.689 -0.183 1.00 85.62 92 LEU A CA 1
ATOM 749 C C . LEU A 1 92 ? -3.449 13.667 0.730 1.00 85.62 92 LEU A C 1
ATOM 751 O O . LEU A 1 92 ? -2.359 14.118 0.372 1.00 85.62 92 LEU A O 1
ATOM 755 N N . ASP A 1 93 ? -3.991 13.943 1.919 1.00 86.81 93 ASP A N 1
ATOM 756 C CA . ASP A 1 93 ? -3.234 14.612 2.980 1.00 86.81 93 ASP A CA 1
ATOM 757 C C . ASP A 1 93 ? -2.318 13.583 3.674 1.00 86.81 93 ASP A C 1
ATOM 759 O O . ASP A 1 93 ? -2.811 12.658 4.331 1.00 86.81 93 ASP A O 1
ATOM 763 N N . PRO A 1 94 ? -0.980 13.722 3.580 1.00 82.81 94 PRO A N 1
ATOM 764 C CA . PRO A 1 94 ? -0.048 12.805 4.230 1.00 82.81 94 PRO A CA 1
ATOM 765 C C . PRO A 1 94 ? -0.248 12.700 5.749 1.00 82.81 94 PRO A C 1
ATOM 767 O O . PRO A 1 94 ? -0.003 11.640 6.330 1.00 82.81 94 PRO A O 1
ATOM 770 N N . LYS A 1 95 ? -0.694 13.779 6.410 1.00 86.12 95 LYS A N 1
ATOM 771 C CA . LYS A 1 95 ? -0.948 13.778 7.857 1.00 86.12 95 LYS A CA 1
ATOM 772 C C . LYS A 1 95 ? -2.173 12.943 8.202 1.00 86.12 95 LYS A C 1
ATOM 774 O O . LYS A 1 95 ? -2.109 12.150 9.137 1.00 86.12 95 LYS A O 1
ATOM 779 N N . GLU A 1 96 ? -3.250 13.093 7.438 1.00 88.44 96 GLU A N 1
ATOM 780 C CA . GLU A 1 96 ? -4.476 12.320 7.630 1.00 88.44 96 GLU A CA 1
ATOM 781 C C . GLU A 1 96 ? -4.219 10.826 7.408 1.00 88.44 96 GLU A C 1
ATOM 783 O O . GLU A 1 96 ? -4.535 10.001 8.264 1.00 88.44 96 GLU A O 1
ATOM 788 N N . ILE A 1 97 ? -3.551 10.480 6.305 1.00 87.12 97 ILE A N 1
ATOM 789 C CA . ILE A 1 97 ? -3.198 9.095 5.977 1.00 87.12 97 ILE A CA 1
ATOM 790 C C . ILE A 1 97 ? -2.324 8.461 7.058 1.00 87.12 97 ILE A C 1
ATOM 792 O O . ILE A 1 97 ? -2.557 7.315 7.445 1.00 87.12 97 ILE A O 1
ATOM 796 N N . LYS A 1 98 ? -1.343 9.199 7.593 1.00 83.88 98 LYS A N 1
ATOM 797 C CA . LYS A 1 98 ? -0.531 8.732 8.723 1.00 83.88 98 LYS A CA 1
ATOM 798 C C . LYS A 1 98 ? -1.410 8.387 9.926 1.00 83.88 98 LYS A C 1
ATOM 800 O O . LYS A 1 98 ? -1.239 7.309 10.494 1.00 83.88 98 LYS A O 1
ATOM 805 N N . THR A 1 99 ? -2.314 9.283 10.319 1.00 85.69 99 THR A N 1
ATOM 806 C CA . THR A 1 99 ? -3.217 9.059 11.457 1.00 85.69 99 THR A CA 1
ATOM 807 C C . THR A 1 99 ? -4.066 7.809 11.236 1.00 85.69 99 THR A C 1
ATOM 809 O O . THR A 1 99 ? -4.064 6.921 12.085 1.00 85.69 99 THR A O 1
ATOM 812 N N . GLN A 1 100 ? -4.674 7.668 10.054 1.00 86.06 100 GLN A N 1
ATOM 813 C CA . GLN A 1 100 ? -5.481 6.496 9.703 1.00 86.06 100 GLN A CA 1
ATOM 814 C C . GLN A 1 100 ? -4.691 5.175 9.754 1.00 86.06 100 GLN A C 1
ATOM 816 O O . GLN A 1 100 ? -5.236 4.144 10.152 1.00 86.06 100 GLN A O 1
ATOM 821 N N . ILE A 1 101 ? -3.414 5.177 9.351 1.00 84.06 101 ILE A N 1
ATOM 822 C CA . ILE A 1 101 ? -2.540 3.995 9.438 1.00 84.06 101 ILE A CA 1
ATOM 823 C C . ILE A 1 101 ? -2.237 3.650 10.898 1.00 84.06 101 ILE A C 1
ATOM 825 O O . ILE A 1 101 ? -2.321 2.483 11.274 1.00 84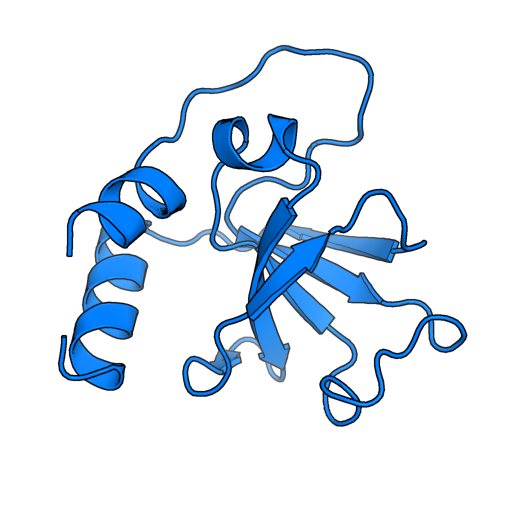.06 101 ILE A O 1
ATOM 829 N N . LEU A 1 102 ? -1.880 4.643 11.718 1.00 82.88 102 LEU A N 1
ATOM 830 C CA . LEU A 1 102 ? -1.531 4.425 13.125 1.00 82.88 102 LEU A CA 1
ATOM 831 C C . LEU A 1 102 ? -2.718 3.873 13.923 1.00 82.88 102 LEU A C 1
ATOM 833 O O . LEU A 1 102 ? -2.574 2.857 14.603 1.00 82.88 102 LEU A O 1
ATOM 837 N N . GLU A 1 103 ? -3.899 4.474 13.761 1.00 84.50 103 GLU A N 1
ATOM 838 C CA . GLU A 1 103 ? -5.132 4.026 14.419 1.00 84.50 103 GLU A CA 1
ATOM 839 C C . GLU A 1 103 ? -5.475 2.573 14.070 1.00 84.50 103 GLU A C 1
ATOM 841 O O . GLU A 1 103 ? -5.794 1.771 14.950 1.00 84.50 103 GLU A O 1
ATOM 846 N N . ARG A 1 104 ? -5.367 2.202 12.788 1.00 80.50 104 ARG A N 1
ATOM 847 C CA . ARG A 1 104 ? -5.707 0.852 12.319 1.00 80.50 104 ARG A CA 1
ATOM 848 C C . ARG A 1 104 ? -4.667 -0.200 12.692 1.00 80.50 104 ARG A C 1
ATOM 850 O O . ARG A 1 104 ? -5.038 -1.333 12.990 1.00 80.50 104 ARG A O 1
ATOM 857 N N . LEU A 1 105 ? -3.383 0.156 12.707 1.00 73.12 105 LEU A N 1
ATOM 858 C CA . LEU A 1 105 ? -2.310 -0.757 13.110 1.00 73.12 105 LEU A CA 1
ATOM 859 C C . LEU A 1 105 ? -2.172 -0.892 14.636 1.00 73.12 105 LEU A C 1
ATOM 861 O O . LEU A 1 105 ? -1.378 -1.718 15.085 1.00 73.12 105 LEU A O 1
ATOM 865 N N . LYS A 1 106 ? -2.951 -0.135 15.427 1.00 71.81 106 LYS A N 1
ATOM 866 C CA . LYS A 1 106 ? -2.845 -0.062 16.897 1.00 71.81 106 LYS A CA 1
ATOM 867 C C . LYS A 1 106 ? -1.416 0.280 17.361 1.00 71.81 106 LYS A C 1
ATOM 869 O O . LYS A 1 106 ? -0.943 -0.269 18.357 1.00 71.81 106 LYS A O 1
ATOM 874 N N . LEU A 1 107 ? -0.728 1.132 16.596 1.00 59.69 107 LEU A N 1
ATOM 875 C CA . LEU A 1 107 ? 0.662 1.565 16.811 1.00 59.69 107 LEU A CA 1
ATOM 876 C C . LEU A 1 107 ? 0.755 2.970 17.406 1.00 59.69 107 LEU A C 1
ATOM 878 O O . LEU A 1 107 ? -0.166 3.780 17.173 1.00 59.69 107 LEU A O 1
#

Foldseek 3Di:
DVVLCQFQVPADPPPPPDDPQQAQQWKKFFDPVQDDPVCVVAGIWGFRGHRVVCVVLWTWIAGADPNDGDLVDTDIDNPVVTDMDTDDGDDDDSVVVSVVNCVVVVD

Organism: Helicobacter pylori (NCBI:txid210)

pLDDT: mean 75.29, std 11.99, range [46.06, 91.0]

Radius of gyration: 13.11 Å; chains: 1; bounding box: 30×31×32 Å